Protein AF-A0A1W9T6X9-F1 (afdb_monomer_lite)

pLDDT: mean 70.33, std 16.16, range [33.5, 94.5]

Secondary structure (DSSP, 8-state):
----------GGG-SSHHHHHHHHHHHHHHHHTS-------TT--S---EE--EEEEEE-TTT--EEEEEE-EEPPTTSTTTT-EE-SEE-

Structure (mmCIF, N/CA/C/O backbone):
data_AF-A0A1W9T6X9-F1
#
_entry.id   AF-A0A1W9T6X9-F1
#
loop_
_atom_site.group_PDB
_atom_site.id
_atom_site.type_symbol
_atom_site.label_atom_id
_atom_site.label_alt_id
_atom_site.label_comp_id
_atom_site.label_asym_id
_atom_site.label_entity_id
_atom_site.label_seq_id
_atom_site.pdbx_PDB_ins_code
_atom_site.Cartn_x
_atom_site.Cartn_y
_atom_site.Cartn_z
_atom_site.occupancy
_atom_site.B_iso_or_equiv
_atom_site.auth_seq_id
_atom_site.auth_comp_id
_atom_site.auth_asym_id
_atom_site.auth_atom_id
_atom_site.pdbx_PDB_model_num
ATOM 1 N N . MET A 1 1 ? 15.937 -10.910 8.598 1.00 33.50 1 MET A N 1
ATOM 2 C CA . MET A 1 1 ? 14.657 -10.436 8.031 1.00 33.50 1 MET A CA 1
ATOM 3 C C . MET A 1 1 ? 13.777 -10.020 9.194 1.00 33.50 1 MET A C 1
ATOM 5 O O . MET A 1 1 ? 13.331 -10.886 9.933 1.00 33.50 1 MET A O 1
ATOM 9 N N . ASN A 1 2 ? 13.620 -8.717 9.428 1.00 34.41 2 ASN A N 1
ATOM 10 C CA . ASN A 1 2 ? 12.747 -8.225 10.492 1.00 34.41 2 ASN A CA 1
ATOM 11 C C . ASN A 1 2 ? 11.311 -8.267 9.974 1.00 34.41 2 ASN A C 1
ATOM 13 O O . ASN A 1 2 ? 10.902 -7.409 9.196 1.00 34.41 2 ASN A O 1
ATOM 17 N N . THR A 1 3 ? 10.563 -9.293 10.363 1.00 34.75 3 THR A N 1
ATOM 18 C CA . THR A 1 3 ? 9.129 -9.357 10.096 1.00 34.75 3 THR A CA 1
ATOM 19 C C . THR A 1 3 ? 8.456 -8.272 10.925 1.00 34.75 3 THR A C 1
ATOM 21 O O . THR A 1 3 ? 8.448 -8.342 12.155 1.00 34.75 3 THR A O 1
ATOM 24 N N . ILE A 1 4 ? 7.890 -7.256 10.271 1.00 43.31 4 ILE A N 1
ATOM 25 C CA . ILE A 1 4 ? 6.951 -6.354 10.937 1.00 43.31 4 ILE A CA 1
ATOM 26 C C . ILE A 1 4 ? 5.690 -7.184 11.174 1.00 43.31 4 ILE A C 1
ATOM 28 O O . ILE A 1 4 ? 4.838 -7.306 10.298 1.00 43.31 4 ILE A O 1
ATOM 32 N N . SER A 1 5 ? 5.607 -7.819 12.344 1.00 40.47 5 SER A N 1
ATOM 33 C CA . SER A 1 5 ? 4.368 -8.436 12.801 1.00 40.47 5 SER A CA 1
ATOM 34 C C . SER A 1 5 ? 3.389 -7.310 13.106 1.00 40.47 5 SER A C 1
ATOM 36 O O . SER A 1 5 ? 3.385 -6.722 14.192 1.00 40.47 5 SER A O 1
ATOM 38 N N . LEU A 1 6 ? 2.581 -6.965 12.107 1.00 47.16 6 LEU A N 1
ATOM 39 C CA . LEU A 1 6 ? 1.301 -6.337 12.359 1.00 47.16 6 LEU A CA 1
ATOM 40 C C . LEU A 1 6 ? 0.460 -7.441 12.996 1.00 47.16 6 LEU A C 1
ATOM 42 O O . LEU A 1 6 ? -0.147 -8.247 12.296 1.00 47.16 6 LEU A O 1
ATOM 46 N N . ASN A 1 7 ? 0.488 -7.535 14.331 1.00 45.59 7 ASN A N 1
ATOM 47 C CA . ASN A 1 7 ? -0.526 -8.305 15.046 1.00 45.59 7 ASN A CA 1
ATOM 48 C C . ASN A 1 7 ? -1.889 -7.957 14.427 1.00 45.59 7 ASN A C 1
ATOM 50 O O . ASN A 1 7 ? -2.092 -6.785 14.090 1.00 45.59 7 ASN A O 1
ATOM 54 N N . PRO A 1 8 ? -2.828 -8.909 14.307 1.00 48.50 8 PRO A N 1
ATOM 55 C CA . PRO A 1 8 ? -4.202 -8.625 13.909 1.00 48.50 8 PRO A CA 1
ATOM 56 C C . PRO A 1 8 ? -4.917 -7.857 15.040 1.00 48.50 8 PRO A C 1
ATOM 58 O O . PRO A 1 8 ? -5.902 -8.304 15.613 1.00 48.50 8 PRO A O 1
ATOM 61 N N . MET A 1 9 ? -4.378 -6.701 15.429 1.00 50.1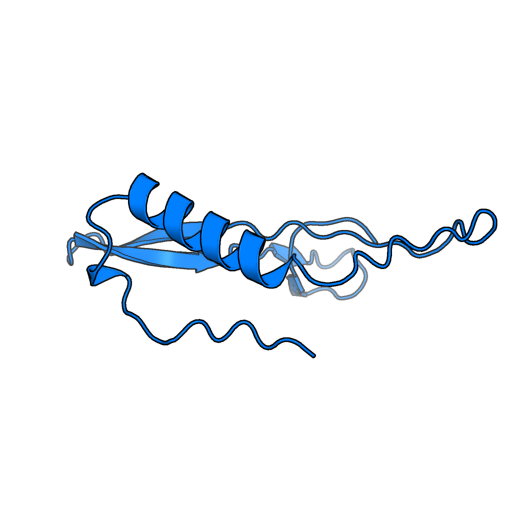6 9 MET A N 1
ATOM 62 C CA . MET A 1 9 ? -5.032 -5.711 16.262 1.00 50.16 9 MET A CA 1
ATOM 63 C C . MET A 1 9 ? -5.946 -4.934 15.332 1.00 50.16 9 MET A C 1
ATOM 65 O O . MET A 1 9 ? -5.539 -4.017 14.623 1.00 50.16 9 MET A O 1
ATOM 69 N N . THR A 1 10 ? -7.192 -5.388 15.315 1.00 49.31 10 THR A N 1
ATOM 70 C CA . THR A 1 10 ? -8.352 -4.715 14.739 1.00 49.31 10 THR A CA 1
ATOM 71 C C . THR A 1 10 ? -8.273 -3.202 14.938 1.00 49.31 10 THR A C 1
ATOM 73 O O . THR A 1 10 ? -8.109 -2.739 16.070 1.00 49.31 10 THR A O 1
ATOM 76 N N . LEU A 1 11 ? -8.463 -2.434 13.862 1.00 49.47 11 LEU A N 1
ATOM 77 C CA . LEU A 1 11 ? -8.426 -0.968 13.877 1.00 49.47 11 LEU A CA 1
ATOM 78 C C . LEU A 1 11 ? -9.430 -0.304 14.832 1.00 49.47 11 LEU A C 1
ATOM 80 O O . LEU A 1 11 ? -9.297 0.877 15.129 1.00 49.47 11 LEU A O 1
ATOM 84 N N . ASN A 1 12 ? -10.375 -1.079 15.371 1.00 50.31 12 ASN A N 1
ATOM 85 C CA . ASN A 1 12 ? -11.325 -0.690 16.416 1.00 50.31 12 ASN A CA 1
ATOM 86 C C . ASN A 1 12 ? -10.668 -0.133 17.702 1.00 50.31 12 ASN A C 1
ATOM 88 O O . ASN A 1 12 ? -11.381 0.298 18.601 1.00 50.31 12 ASN A O 1
ATOM 92 N N . GLN A 1 13 ? -9.335 -0.166 17.830 1.00 59.31 13 GLN A N 1
ATOM 93 C CA . GLN A 1 13 ? -8.594 0.431 18.950 1.00 59.31 13 GLN A CA 1
ATOM 94 C C . GLN A 1 13 ? -8.211 1.904 18.739 1.00 59.31 13 GLN A C 1
ATOM 96 O O . GLN A 1 13 ? -7.790 2.558 19.694 1.00 59.31 13 GLN A O 1
ATOM 101 N N . PHE A 1 14 ? -8.323 2.439 17.521 1.00 63.69 14 PHE A N 1
ATOM 102 C CA . PHE A 1 14 ? -7.962 3.828 17.244 1.00 63.69 14 PHE A CA 1
ATOM 103 C C . PHE A 1 14 ? -9.219 4.689 17.175 1.00 63.69 14 PHE A C 1
ATOM 105 O O . PHE A 1 14 ? -10.090 4.468 16.341 1.00 63.69 14 PHE A O 1
ATOM 112 N N . ALA A 1 15 ? -9.299 5.678 18.066 1.00 63.31 15 ALA A N 1
ATOM 113 C CA . ALA A 1 15 ? -10.440 6.584 18.162 1.00 63.31 15 ALA A CA 1
ATOM 114 C C . ALA A 1 15 ? -10.603 7.488 16.925 1.00 63.31 15 ALA A C 1
ATOM 116 O O . ALA A 1 15 ? -11.702 7.956 16.647 1.00 63.31 15 ALA A O 1
ATOM 117 N N . ASP A 1 16 ? -9.511 7.747 16.198 1.00 70.50 16 ASP A N 1
ATOM 118 C CA . ASP A 1 16 ? -9.467 8.672 15.070 1.00 70.50 16 ASP A CA 1
ATOM 119 C C . ASP A 1 16 ? -8.294 8.374 14.109 1.00 70.50 16 ASP A C 1
ATOM 121 O O . ASP A 1 16 ? -7.322 7.687 14.453 1.00 70.50 16 ASP A O 1
ATOM 125 N N . THR A 1 17 ? -8.365 8.945 12.902 1.00 72.88 17 THR A N 1
ATOM 126 C CA . THR A 1 17 ? -7.362 8.802 11.832 1.00 72.88 17 THR A CA 1
ATOM 127 C C . THR A 1 17 ? -5.954 9.240 12.251 1.00 72.88 17 THR A C 1
ATOM 129 O O . THR A 1 17 ? -4.970 8.615 11.856 1.00 72.88 17 THR A O 1
ATOM 132 N N . SER A 1 18 ? -5.818 10.280 13.074 1.00 78.19 18 SER A N 1
ATOM 133 C CA . SER A 1 18 ? -4.513 10.795 13.516 1.00 78.19 18 SER A CA 1
ATOM 134 C C . SER A 1 18 ? -3.844 9.832 14.495 1.00 78.19 18 SER A C 1
ATOM 136 O O . SER A 1 18 ? -2.638 9.581 14.407 1.00 78.19 18 SER A O 1
ATOM 138 N N . SER A 1 19 ? -4.625 9.242 15.404 1.00 77.25 19 SER A N 1
ATOM 139 C CA . SER A 1 19 ? -4.155 8.192 16.314 1.00 77.25 19 SER A CA 1
ATOM 140 C C . SER A 1 19 ? -3.661 6.955 15.556 1.00 77.25 19 SER A C 1
ATOM 142 O O . SER A 1 19 ? -2.612 6.406 15.907 1.00 77.25 19 SER A O 1
ATOM 144 N N . PHE A 1 20 ? -4.347 6.577 14.475 1.00 75.56 20 PHE A N 1
ATOM 145 C CA . PHE A 1 20 ? -3.904 5.520 13.566 1.00 75.56 20 PHE A CA 1
ATOM 146 C C . PHE A 1 20 ? -2.587 5.873 12.845 1.00 75.56 20 PHE A C 1
ATOM 148 O O . PHE A 1 20 ? -1.617 5.113 12.939 1.00 75.56 20 PHE A O 1
ATOM 155 N N . ILE A 1 21 ? -2.501 7.046 12.201 1.00 77.69 21 ILE A N 1
ATOM 156 C CA . ILE A 1 21 ? -1.288 7.508 11.493 1.00 77.69 21 ILE A CA 1
ATOM 157 C C . ILE A 1 21 ? -0.076 7.512 12.429 1.00 77.69 21 ILE A C 1
ATOM 159 O O . ILE A 1 21 ? 1.002 7.027 12.069 1.00 77.69 21 ILE A O 1
ATOM 163 N N . ARG A 1 22 ? -0.253 8.026 13.651 1.00 82.50 22 ARG A N 1
ATOM 164 C CA . ARG A 1 22 ? 0.803 8.088 14.667 1.00 82.50 22 ARG A CA 1
ATOM 165 C C . ARG A 1 22 ? 1.287 6.697 15.064 1.00 82.50 22 ARG A C 1
ATOM 167 O O . ARG A 1 22 ? 2.495 6.485 15.160 1.00 82.50 22 ARG A O 1
ATOM 174 N N . HIS A 1 23 ? 0.371 5.749 15.269 1.00 81.25 23 HIS A N 1
ATOM 175 C CA . HIS A 1 23 ? 0.734 4.377 15.614 1.00 81.25 23 HIS A CA 1
ATOM 176 C C . HIS A 1 23 ? 1.538 3.702 14.501 1.00 81.25 23 HIS A C 1
ATOM 178 O O . HIS A 1 23 ? 2.606 3.144 14.768 1.00 81.25 23 HIS A O 1
ATOM 184 N N . VAL A 1 24 ? 1.059 3.779 13.256 1.00 79.62 24 VAL A N 1
ATOM 185 C CA . VAL A 1 24 ? 1.751 3.160 12.119 1.00 79.62 24 VAL A CA 1
ATOM 186 C C . VAL A 1 24 ? 3.123 3.792 11.906 1.00 79.62 24 VAL A C 1
ATOM 188 O O . VAL A 1 24 ? 4.112 3.069 11.808 1.00 79.62 24 VAL A O 1
ATOM 191 N N . SER A 1 25 ? 3.212 5.124 11.934 1.00 81.38 25 SER A N 1
ATOM 192 C CA . SER A 1 25 ? 4.487 5.846 11.832 1.00 81.38 25 SER A CA 1
ATOM 193 C C . SER A 1 25 ? 5.484 5.394 12.900 1.00 81.38 25 SER A C 1
ATOM 195 O O . SER A 1 25 ? 6.645 5.129 12.595 1.00 81.38 25 SER A O 1
ATOM 197 N N . TRP A 1 26 ? 5.032 5.234 14.147 1.00 83.06 26 TRP A N 1
ATOM 198 C CA . TRP A 1 26 ? 5.882 4.771 15.245 1.00 83.06 26 TRP A CA 1
ATOM 199 C C . TRP A 1 26 ? 6.349 3.319 15.072 1.00 83.06 26 TRP A C 1
ATOM 201 O O . TRP A 1 26 ? 7.505 2.996 15.363 1.00 83.06 26 TRP A O 1
ATOM 211 N N . LYS A 1 27 ? 5.480 2.430 14.578 1.00 82.94 27 LYS A N 1
ATOM 212 C CA . LYS A 1 27 ? 5.853 1.040 14.269 1.00 82.94 27 LYS A CA 1
ATOM 213 C C . LYS A 1 27 ? 6.858 0.960 13.124 1.00 82.94 27 LYS A C 1
ATOM 215 O O . LYS A 1 27 ? 7.846 0.237 13.249 1.00 82.94 27 LYS A O 1
ATOM 220 N N . LEU A 1 28 ? 6.645 1.729 12.057 1.00 81.50 28 LEU A N 1
ATOM 221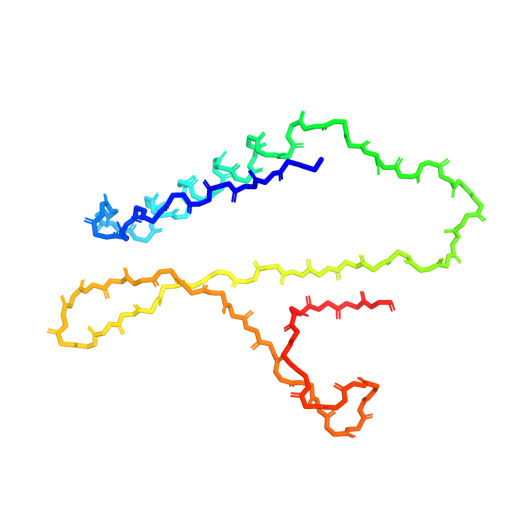 C CA . LEU A 1 28 ? 7.577 1.821 10.933 1.00 81.50 28 LEU A CA 1
ATOM 222 C C . LEU A 1 28 ? 8.930 2.380 11.379 1.00 81.50 28 LEU A C 1
ATOM 224 O O . LEU A 1 28 ? 9.960 1.805 11.042 1.00 81.50 28 LEU A O 1
ATOM 228 N N . TYR A 1 29 ? 8.935 3.436 12.196 1.00 81.94 29 TYR A N 1
ATOM 229 C CA . TYR A 1 29 ? 10.162 4.017 12.742 1.00 81.94 29 TYR A CA 1
ATOM 230 C C . TYR A 1 29 ? 10.963 3.002 13.567 1.00 81.94 29 TYR A C 1
ATOM 232 O O . TYR A 1 29 ? 12.160 2.840 13.351 1.00 81.94 29 TYR A O 1
ATOM 240 N N . GLN A 1 30 ? 10.307 2.258 14.462 1.00 81.44 30 GLN A N 1
ATOM 241 C CA . GLN A 1 30 ? 10.984 1.211 15.232 1.00 81.44 30 GLN A CA 1
ATOM 242 C C . GLN A 1 30 ? 11.540 0.087 14.359 1.00 81.44 30 GLN A C 1
ATOM 244 O O . GLN A 1 30 ? 12.649 -0.378 14.610 1.00 81.44 30 GLN A O 1
ATOM 249 N N . GLY A 1 31 ? 10.796 -0.339 13.335 1.00 75.00 31 GLY A N 1
ATOM 250 C CA . GLY A 1 31 ? 11.270 -1.347 12.384 1.00 75.00 31 GLY A CA 1
ATOM 251 C C . GLY A 1 31 ? 12.441 -0.858 11.526 1.00 75.00 31 GLY A C 1
ATOM 252 O O . GLY A 1 31 ? 13.303 -1.654 11.153 1.00 75.00 31 GLY A O 1
ATOM 253 N N . ALA A 1 32 ? 12.499 0.448 11.255 1.00 72.88 32 ALA A N 1
ATOM 254 C CA . ALA A 1 32 ? 13.534 1.094 10.452 1.00 72.88 32 ALA A CA 1
ATOM 255 C C . ALA A 1 32 ? 14.838 1.392 11.216 1.00 72.88 32 ALA A C 1
ATOM 257 O O . ALA A 1 32 ? 15.819 1.778 10.585 1.00 72.88 32 ALA A O 1
ATOM 258 N N . ASN A 1 33 ? 14.888 1.183 12.539 1.00 63.69 33 ASN A N 1
ATOM 259 C CA . ASN A 1 33 ? 16.089 1.385 13.368 1.00 63.69 33 ASN A CA 1
ATOM 260 C C . ASN A 1 33 ? 17.167 0.289 13.202 1.00 63.69 33 ASN A C 1
ATOM 262 O O . ASN A 1 33 ? 18.108 0.216 13.992 1.00 63.69 33 ASN A O 1
ATOM 266 N N . GLY A 1 34 ? 17.054 -0.572 12.187 1.00 63.44 34 GLY A N 1
ATOM 267 C CA . GLY A 1 34 ? 18.164 -1.421 11.752 1.00 63.44 34 GLY A CA 1
ATOM 268 C C . GLY A 1 34 ? 19.270 -0.599 11.073 1.00 63.44 34 GLY A C 1
ATOM 269 O O . GLY A 1 34 ? 19.040 0.558 10.714 1.00 63.44 34 GLY A O 1
ATOM 270 N N . PRO A 1 35 ? 20.475 -1.166 10.869 1.00 56.75 35 PRO A N 1
ATOM 271 C CA . PRO A 1 35 ? 21.516 -0.493 10.104 1.00 56.75 35 PRO A CA 1
ATOM 272 C C . PRO A 1 35 ? 20.949 -0.093 8.740 1.00 56.75 35 PRO A C 1
ATOM 274 O O . PRO A 1 35 ? 20.546 -0.944 7.946 1.00 56.75 35 PRO A O 1
ATOM 277 N N . ARG A 1 36 ? 20.888 1.218 8.485 1.00 60.38 36 ARG A N 1
ATOM 278 C CA . ARG A 1 36 ? 20.584 1.750 7.161 1.00 60.38 36 ARG A CA 1
ATOM 279 C C . ARG A 1 36 ? 21.742 1.349 6.263 1.00 60.38 36 ARG A C 1
ATOM 281 O O . ARG A 1 36 ? 22.768 2.023 6.251 1.00 60.38 36 ARG A O 1
ATOM 288 N N . ILE A 1 37 ? 21.590 0.247 5.535 1.00 56.69 37 ILE A N 1
ATOM 289 C CA . ILE A 1 37 ? 22.470 -0.070 4.413 1.00 56.69 37 ILE A CA 1
ATOM 290 C C . ILE A 1 37 ? 22.093 0.906 3.297 1.00 56.69 37 ILE A C 1
ATOM 292 O O . ILE A 1 37 ? 21.392 0.569 2.351 1.00 56.69 37 ILE A O 1
ATOM 296 N N . LEU A 1 38 ? 22.480 2.170 3.468 1.00 57.41 38 LEU A N 1
ATOM 297 C CA . LEU A 1 38 ? 22.646 3.066 2.340 1.00 57.41 38 LEU A CA 1
ATOM 298 C C . LEU A 1 38 ? 23.848 2.494 1.599 1.00 57.41 38 LEU A C 1
ATOM 300 O O . LEU A 1 38 ? 24.951 2.468 2.144 1.00 57.41 38 LEU A O 1
ATOM 304 N N . HIS A 1 39 ? 23.613 1.932 0.418 1.00 57.22 39 HIS A N 1
ATOM 305 C CA . HIS A 1 39 ? 24.690 1.487 -0.449 1.00 57.22 39 HIS A CA 1
ATOM 306 C C . HIS A 1 39 ? 25.558 2.714 -0.784 1.00 57.22 39 HIS A C 1
ATOM 308 O O . HIS A 1 39 ? 25.222 3.489 -1.671 1.00 57.22 39 HIS A O 1
ATOM 314 N N . ASP A 1 40 ? 26.681 2.909 -0.084 1.00 56.34 40 ASP A N 1
ATOM 315 C CA . ASP A 1 40 ? 27.707 3.905 -0.441 1.00 56.34 40 ASP A CA 1
ATOM 316 C C . ASP A 1 40 ? 28.566 3.374 -1.601 1.00 56.34 40 ASP A C 1
ATOM 318 O O . ASP A 1 40 ? 29.795 3.335 -1.562 1.00 56.34 40 ASP A O 1
ATOM 322 N N . ASN A 1 41 ? 27.902 2.890 -2.652 1.00 54.22 41 ASN A N 1
ATOM 323 C CA . ASN A 1 41 ? 28.561 2.475 -3.877 1.00 54.22 41 ASN A CA 1
ATOM 324 C C . ASN A 1 41 ? 28.565 3.665 -4.828 1.00 54.22 41 ASN A C 1
ATOM 326 O O . ASN A 1 41 ? 27.745 3.748 -5.740 1.00 54.22 41 ASN A O 1
ATOM 330 N N . LYS A 1 42 ? 29.563 4.542 -4.676 1.00 54.75 42 LYS A N 1
ATOM 331 C CA . LYS A 1 42 ? 29.882 5.647 -5.605 1.00 54.75 42 LYS A CA 1
ATOM 332 C C . LYS A 1 42 ? 30.073 5.230 -7.084 1.00 54.75 42 LYS A C 1
ATOM 334 O O . LYS A 1 42 ? 30.384 6.083 -7.900 1.00 54.75 42 LYS A O 1
ATOM 339 N N . ASN A 1 43 ? 29.873 3.954 -7.437 1.00 54.41 43 ASN A N 1
ATOM 340 C CA . ASN A 1 43 ? 30.021 3.383 -8.777 1.00 54.41 43 ASN A CA 1
ATOM 341 C C . ASN A 1 43 ? 28.884 2.420 -9.208 1.00 54.41 43 ASN A C 1
ATOM 343 O O . ASN A 1 43 ? 29.058 1.702 -10.190 1.00 54.41 43 ASN A O 1
ATOM 347 N N . GLN A 1 44 ? 27.725 2.375 -8.534 1.00 55.34 44 GLN A N 1
ATOM 348 C CA . GLN A 1 44 ? 26.554 1.602 -9.004 1.00 55.34 44 GLN A CA 1
ATOM 349 C C . GLN A 1 44 ? 25.343 2.507 -9.239 1.00 55.34 44 GLN A C 1
ATOM 351 O O . GLN A 1 44 ? 24.318 2.408 -8.580 1.00 55.34 44 GLN A O 1
ATOM 356 N N . ALA A 1 45 ? 25.452 3.391 -10.227 1.00 56.81 45 ALA A N 1
ATOM 357 C CA . ALA A 1 45 ? 24.289 4.059 -10.799 1.00 56.81 45 ALA A CA 1
ATOM 358 C C . ALA A 1 45 ? 23.616 3.129 -11.825 1.00 56.81 45 ALA A C 1
ATOM 360 O O . ALA A 1 45 ? 23.787 3.313 -13.026 1.00 56.81 45 ALA A O 1
ATOM 361 N N . ALA A 1 46 ? 22.917 2.092 -11.358 1.00 57.00 46 ALA A N 1
ATOM 362 C CA . ALA A 1 46 ? 21.904 1.370 -12.133 1.00 57.00 46 ALA A CA 1
ATOM 363 C C . ALA A 1 46 ? 21.148 0.404 -11.206 1.00 57.00 46 ALA A C 1
ATOM 365 O O . ALA A 1 46 ? 21.755 -0.544 -10.712 1.00 57.00 46 ALA A O 1
ATOM 366 N N . ASN A 1 47 ? 19.833 0.603 -11.054 1.00 64.69 47 ASN A N 1
ATOM 367 C CA . ASN A 1 47 ? 18.840 -0.294 -10.424 1.00 64.69 47 ASN A CA 1
ATOM 368 C C . ASN A 1 47 ? 18.416 -0.010 -8.969 1.00 64.69 47 ASN A C 1
ATOM 370 O O . ASN A 1 47 ? 17.832 -0.890 -8.336 1.00 64.69 47 ASN A O 1
ATOM 374 N N . ASP A 1 48 ? 18.636 1.193 -8.439 1.00 70.50 48 ASP A N 1
ATOM 375 C CA . ASP A 1 48 ? 17.985 1.588 -7.186 1.00 70.50 48 ASP A CA 1
ATOM 376 C C . ASP A 1 48 ? 16.524 1.974 -7.460 1.00 70.50 48 ASP A C 1
ATOM 378 O O . ASP A 1 48 ? 16.233 3.064 -7.949 1.00 70.50 48 ASP A O 1
ATOM 382 N N . SER A 1 49 ? 15.599 1.070 -7.130 1.00 73.62 49 SER A N 1
ATOM 383 C CA . SER A 1 49 ? 14.156 1.317 -7.207 1.00 73.62 49 SER A CA 1
ATOM 384 C C . SER A 1 49 ? 13.600 1.741 -5.853 1.00 73.62 49 SER A C 1
ATOM 386 O O . SER A 1 49 ? 13.908 1.119 -4.830 1.00 73.62 49 SER A O 1
ATOM 388 N N . ALA A 1 50 ? 12.702 2.722 -5.845 1.00 81.81 50 ALA A N 1
ATOM 389 C CA . ALA A 1 50 ? 11.966 3.115 -4.650 1.00 81.81 50 ALA A CA 1
ATOM 390 C C . ALA A 1 50 ? 10.461 3.072 -4.916 1.00 81.81 50 ALA A C 1
ATOM 392 O O . ALA A 1 50 ? 9.975 3.519 -5.954 1.00 81.81 50 ALA A O 1
ATOM 393 N N . VAL A 1 51 ? 9.714 2.559 -3.939 1.00 85.06 51 VAL A N 1
ATOM 394 C CA . VAL A 1 51 ? 8.251 2.530 -3.972 1.00 85.06 51 VAL A CA 1
ATOM 395 C C . VAL A 1 51 ? 7.671 3.236 -2.755 1.00 85.06 51 VAL A C 1
ATOM 397 O O . VAL A 1 51 ? 8.244 3.223 -1.665 1.00 85.06 51 VAL A O 1
ATOM 400 N N . MET A 1 52 ? 6.508 3.843 -2.943 1.00 86.88 52 MET A N 1
ATOM 401 C CA . MET A 1 52 ? 5.742 4.529 -1.917 1.00 86.88 52 MET A CA 1
ATOM 402 C C . MET A 1 52 ? 4.620 3.617 -1.415 1.00 86.88 52 MET A C 1
ATOM 404 O O . MET A 1 52 ? 3.758 3.191 -2.181 1.00 86.88 52 MET A O 1
ATOM 408 N N . LEU A 1 53 ? 4.608 3.340 -0.111 1.00 85.81 53 LEU A N 1
ATOM 409 C CA . LEU A 1 53 ? 3.510 2.631 0.548 1.00 85.81 53 LEU A CA 1
ATOM 410 C C . LEU A 1 53 ? 2.425 3.635 0.949 1.00 85.81 53 LEU A C 1
ATOM 412 O O . LEU A 1 53 ? 2.568 4.350 1.941 1.00 85.81 53 LEU A O 1
ATOM 416 N N . LEU A 1 54 ? 1.345 3.697 0.172 1.00 83.88 54 LEU A N 1
ATOM 417 C CA . LEU A 1 54 ? 0.211 4.579 0.443 1.00 83.88 54 LEU A CA 1
ATOM 418 C C . LEU A 1 54 ? -0.788 3.908 1.388 1.00 83.88 54 LEU A C 1
ATOM 420 O O . LEU A 1 54 ? -1.406 2.906 1.034 1.00 83.88 54 LEU A O 1
ATOM 424 N N . LEU A 1 55 ? -0.968 4.481 2.576 1.00 80.94 55 LEU A N 1
ATOM 425 C CA . LEU A 1 55 ? -1.908 3.992 3.583 1.00 80.94 55 LEU A CA 1
ATOM 426 C C . LEU A 1 55 ? -3.141 4.893 3.651 1.00 80.94 55 LEU A C 1
ATOM 428 O O . LEU A 1 55 ? -3.015 6.115 3.710 1.00 80.94 55 LEU A O 1
ATOM 432 N N . GLY A 1 56 ? -4.324 4.287 3.678 1.00 74.75 56 GLY A N 1
ATOM 433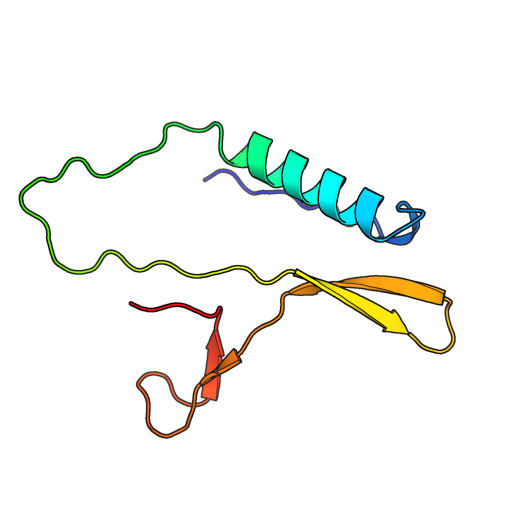 C CA . GLY A 1 56 ? -5.604 4.976 3.818 1.00 74.75 56 GLY A CA 1
ATOM 434 C C . GLY A 1 56 ? -6.482 4.353 4.901 1.00 74.75 56 GLY A C 1
ATOM 435 O O . GLY A 1 56 ? -6.168 3.296 5.449 1.00 74.75 56 GLY A O 1
ATOM 436 N N . GLY A 1 57 ? -7.592 5.025 5.204 1.00 72.31 57 GLY A N 1
ATOM 437 C CA . GLY A 1 57 ? -8.685 4.474 5.999 1.00 72.31 57 GLY A CA 1
ATOM 438 C C . GLY A 1 57 ? -9.865 4.145 5.091 1.00 72.31 57 GLY A C 1
ATOM 439 O O . GLY A 1 57 ? -10.355 5.022 4.382 1.00 72.31 57 GLY A O 1
ATOM 440 N N . LYS A 1 58 ? -10.328 2.898 5.102 1.00 67.62 58 LYS A N 1
ATOM 441 C CA . LYS A 1 58 ? -11.564 2.478 4.444 1.00 67.62 58 LYS A CA 1
ATOM 442 C C . LYS A 1 58 ? -12.674 2.436 5.489 1.00 67.62 58 LYS A C 1
ATOM 444 O O . LYS A 1 58 ? -12.637 1.594 6.377 1.00 67.62 58 LYS A O 1
ATOM 449 N N . GLY A 1 59 ? -13.636 3.347 5.396 1.00 60.53 59 GLY A N 1
ATOM 450 C CA . GLY A 1 59 ? -14.869 3.263 6.175 1.00 60.53 59 GLY A CA 1
ATOM 451 C C 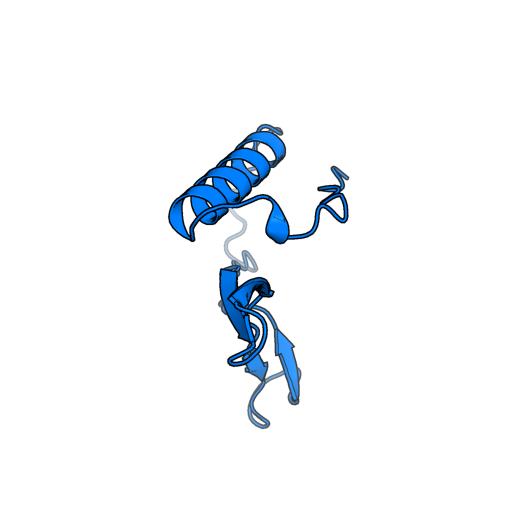. GLY A 1 59 ? -15.875 2.341 5.490 1.00 60.53 59 GLY A C 1
ATOM 452 O O . GLY A 1 59 ? -16.053 2.423 4.276 1.00 60.53 59 GLY A O 1
ATOM 453 N N . GLU A 1 60 ? -16.551 1.483 6.246 1.00 58.84 60 GLU A N 1
ATOM 454 C CA . GLU A 1 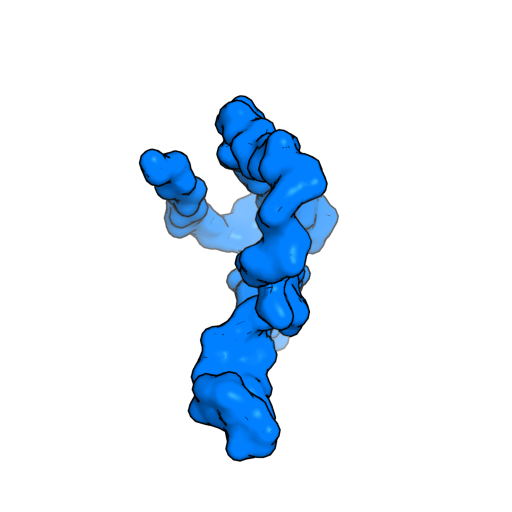60 ? -17.850 0.958 5.817 1.00 58.84 60 GLU A CA 1
ATOM 455 C C . GLU A 1 60 ? -18.934 1.973 6.196 1.00 58.84 60 GLU A C 1
ATOM 457 O O . GLU A 1 60 ? -19.087 2.301 7.376 1.00 58.84 60 GLU A O 1
ATOM 462 N N . GLU A 1 61 ? -19.711 2.445 5.213 1.00 53.84 61 GLU A N 1
ATOM 463 C CA . GLU A 1 61 ? -20.779 3.445 5.409 1.00 53.84 61 GLU A CA 1
ATOM 464 C C . GLU A 1 61 ? -21.814 3.046 6.479 1.00 53.84 61 GLU A C 1
ATOM 466 O O . GLU A 1 61 ? -22.479 3.913 7.038 1.00 53.84 61 GLU A O 1
ATOM 471 N N . CYS A 1 62 ? -21.931 1.756 6.816 1.00 47.66 62 CYS A N 1
ATOM 472 C CA . CYS A 1 62 ? -22.914 1.259 7.780 1.00 47.66 62 CYS A CA 1
ATOM 473 C C . CYS A 1 62 ? -22.349 0.830 9.144 1.00 47.66 62 CYS A C 1
ATOM 475 O O . CYS A 1 62 ? -23.141 0.648 10.067 1.00 47.66 62 CYS A O 1
ATOM 477 N N . SER A 1 63 ? -21.031 0.651 9.312 1.00 58.78 63 SER A N 1
ATOM 478 C CA . SER A 1 63 ? -20.478 0.090 10.562 1.00 58.78 63 SER A CA 1
ATOM 479 C C . SER A 1 63 ? -19.676 1.081 11.407 1.00 58.78 63 SER A C 1
ATOM 481 O O . SER A 1 63 ? -19.325 0.756 12.542 1.00 58.78 63 SER A O 1
ATOM 483 N N . GLY A 1 64 ? -19.394 2.287 10.893 1.00 58.22 64 GLY A N 1
ATOM 484 C CA . GLY A 1 64 ? -18.599 3.303 11.600 1.00 58.22 64 GLY A CA 1
ATOM 485 C C . GLY A 1 64 ? -17.149 2.877 11.862 1.00 58.22 64 GLY A C 1
ATOM 486 O O . GLY A 1 64 ? -16.412 3.575 12.556 1.00 58.22 64 GLY A O 1
ATOM 487 N N . LYS A 1 65 ? -16.732 1.730 11.316 1.00 61.03 65 LYS A N 1
ATOM 488 C CA . LYS A 1 65 ? -15.385 1.188 11.452 1.00 61.03 65 LYS A CA 1
ATOM 489 C C . LYS A 1 65 ? -14.552 1.662 10.275 1.00 61.03 65 LYS A C 1
ATOM 491 O O . LYS A 1 65 ? -14.885 1.407 9.120 1.00 61.03 65 LYS A O 1
ATOM 496 N N . ILE A 1 66 ? -13.473 2.366 10.591 1.00 67.62 66 ILE A N 1
ATOM 497 C CA . ILE A 1 66 ? -12.403 2.665 9.645 1.00 67.62 66 ILE A CA 1
ATOM 498 C C . ILE A 1 66 ? -11.424 1.499 9.737 1.00 67.62 66 ILE A C 1
ATOM 500 O O . ILE A 1 66 ? -10.976 1.179 10.831 1.00 67.62 66 ILE A O 1
ATOM 504 N N . GLU A 1 67 ? -11.098 0.863 8.618 1.00 69.31 67 GLU A N 1
ATOM 505 C CA . GLU A 1 67 ? -10.063 -0.167 8.514 1.00 69.31 67 GLU A CA 1
ATOM 506 C C . GLU A 1 67 ? -8.849 0.366 7.743 1.00 69.31 67 GLU A C 1
ATOM 508 O O . GLU A 1 67 ? -9.010 1.184 6.834 1.00 69.31 67 GLU A O 1
ATOM 513 N N . PRO A 1 68 ? -7.618 -0.053 8.078 1.00 72.88 68 PRO A N 1
ATOM 514 C CA . PRO A 1 68 ? -6.445 0.411 7.373 1.00 72.88 68 PRO A CA 1
ATOM 515 C C . PRO A 1 68 ? -6.402 -0.284 6.023 1.00 72.88 68 PRO A C 1
ATOM 517 O O . PRO A 1 68 ? -6.564 -1.502 5.933 1.00 72.88 68 PRO A O 1
ATOM 520 N N . CYS A 1 69 ? -6.131 0.466 4.968 1.00 76.12 69 CYS A N 1
ATOM 521 C CA . CYS A 1 69 ? -5.924 -0.107 3.652 1.00 76.12 69 CYS A CA 1
ATOM 522 C C . CYS A 1 69 ? -4.570 0.312 3.084 1.00 76.12 69 CYS A C 1
ATOM 524 O O . CYS A 1 69 ? -4.096 1.427 3.304 1.00 76.12 69 CYS A O 1
ATOM 526 N N . LEU A 1 70 ? -3.952 -0.610 2.347 1.00 83.19 70 LEU A N 1
ATOM 527 C CA . LEU A 1 70 ? -2.828 -0.316 1.471 1.00 83.19 70 LEU A CA 1
ATOM 528 C C . LEU A 1 70 ? -3.389 -0.032 0.078 1.00 83.19 70 LEU A C 1
ATOM 530 O O . LEU A 1 70 ? -4.095 -0.867 -0.492 1.00 83.19 70 LEU A O 1
ATOM 534 N N . ILE A 1 71 ? -3.087 1.145 -0.457 1.00 86.81 71 ILE A N 1
ATOM 535 C CA . ILE A 1 71 ? -3.524 1.555 -1.789 1.00 86.81 71 ILE A CA 1
ATOM 536 C C . ILE A 1 71 ? -2.482 1.074 -2.800 1.00 86.81 71 ILE A C 1
ATOM 538 O O . ILE A 1 71 ? -1.301 1.409 -2.703 1.00 86.81 71 ILE A O 1
ATOM 542 N N . LEU A 1 72 ? -2.937 0.284 -3.770 1.00 91.44 72 LEU A N 1
ATOM 543 C CA . LEU A 1 72 ? -2.120 -0.312 -4.823 1.00 91.44 72 LEU A CA 1
ATOM 544 C C . LEU A 1 72 ? -2.627 0.132 -6.195 1.00 91.44 72 LEU A C 1
ATOM 546 O O . LEU A 1 72 ? -3.824 0.347 -6.386 1.00 91.44 72 LEU A O 1
ATOM 550 N N . ASN A 1 73 ? -1.720 0.203 -7.163 1.00 91.38 73 ASN A N 1
ATOM 551 C CA . ASN A 1 73 ? -2.049 0.445 -8.562 1.00 91.38 73 ASN A CA 1
ATOM 552 C C . ASN A 1 73 ? -2.140 -0.880 -9.314 1.00 91.38 73 ASN A C 1
ATOM 554 O O . ASN A 1 73 ? -1.298 -1.753 -9.124 1.00 91.38 73 ASN A O 1
ATOM 558 N N . LYS A 1 74 ? -3.103 -1.003 -10.232 1.00 94.50 74 LYS A N 1
ATOM 559 C CA . LYS A 1 74 ? -3.057 -2.024 -11.285 1.00 94.50 74 LYS A CA 1
ATOM 560 C C . LYS A 1 74 ? -2.241 -1.486 -12.458 1.00 94.50 74 LYS A C 1
ATOM 562 O O . LYS A 1 74 ? -2.513 -0.386 -12.943 1.00 94.50 74 LYS A O 1
ATOM 567 N N . ARG A 1 75 ? -1.256 -2.246 -12.929 1.00 89.38 75 ARG A N 1
ATOM 568 C CA . ARG A 1 75 ? -0.401 -1.833 -14.048 1.00 89.38 75 ARG A CA 1
ATOM 569 C C . ARG A 1 75 ? -1.183 -1.819 -15.362 1.00 89.38 75 ARG A C 1
ATOM 571 O O . ARG A 1 75 ? -1.959 -2.727 -15.647 1.00 89.38 75 ARG A O 1
ATOM 578 N N . SER A 1 76 ? -0.951 -0.772 -16.152 1.00 93.56 76 SER A N 1
ATOM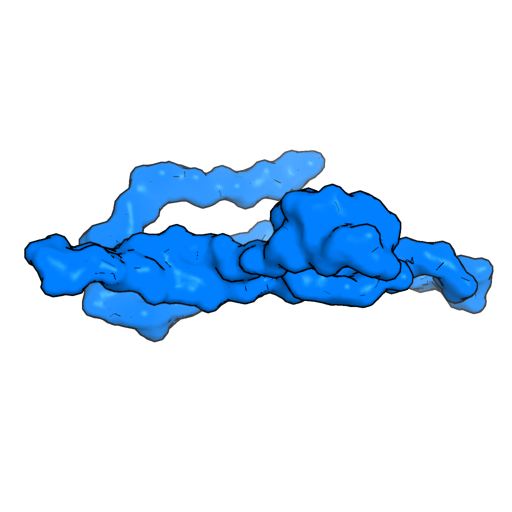 579 C CA . SER A 1 76 ? -1.499 -0.610 -17.503 1.00 93.56 76 SER A CA 1
ATOM 580 C C . SER A 1 76 ? -1.072 -1.755 -18.423 1.00 93.56 76 SER A C 1
ATOM 582 O O . SER A 1 76 ? 0.024 -2.296 -18.286 1.00 93.56 76 SER A O 1
ATOM 584 N N . ASP A 1 77 ? -1.888 -2.053 -19.430 1.00 94.19 77 ASP A N 1
ATOM 585 C CA . ASP A 1 77 ? -1.573 -3.071 -20.437 1.00 94.19 77 ASP A CA 1
ATOM 586 C C . ASP A 1 77 ? -0.352 -2.712 -21.300 1.00 94.19 77 ASP A C 1
ATOM 588 O O . ASP A 1 77 ? 0.219 -3.564 -21.976 1.00 94.19 77 ASP A O 1
ATOM 592 N N . LYS A 1 78 ? 0.072 -1.442 -21.275 1.00 92.56 78 LYS A N 1
ATOM 593 C CA . LYS A 1 78 ? 1.183 -0.918 -22.084 1.00 92.56 78 LYS A CA 1
ATOM 594 C C . LYS A 1 78 ? 2.531 -0.897 -21.357 1.00 92.56 78 LYS A C 1
ATOM 596 O O . LYS A 1 78 ? 3.475 -0.301 -21.870 1.00 92.56 78 LYS A O 1
ATOM 601 N N . VAL A 1 79 ? 2.640 -1.493 -20.169 1.00 90.38 79 VAL A N 1
ATOM 602 C CA . VAL A 1 79 ? 3.904 -1.557 -19.415 1.00 90.38 79 VAL A CA 1
ATOM 603 C C . VAL A 1 79 ? 4.345 -2.997 -19.173 1.00 90.38 79 VAL A C 1
ATOM 605 O O . VAL A 1 79 ? 3.560 -3.938 -19.270 1.00 90.38 79 VAL A O 1
ATOM 608 N N . ARG A 1 80 ? 5.623 -3.178 -18.813 1.00 84.19 80 ARG A N 1
ATOM 609 C CA . ARG A 1 80 ? 6.111 -4.460 -18.278 1.00 84.19 80 ARG A CA 1
ATOM 610 C C . ARG A 1 80 ? 5.238 -4.862 -17.088 1.00 84.19 80 ARG A C 1
ATOM 612 O O . ARG A 1 80 ? 4.924 -3.990 -16.277 1.00 84.19 80 ARG A O 1
ATOM 619 N N . GLN A 1 81 ? 4.898 -6.148 -16.976 1.00 85.50 81 GLN A N 1
ATOM 620 C CA . GLN A 1 81 ? 4.018 -6.683 -15.923 1.00 85.50 81 GLN A CA 1
ATOM 621 C C . GLN A 1 81 ? 2.598 -6.093 -15.958 1.00 85.50 81 GLN A C 1
ATOM 623 O O . GLN A 1 81 ? 2.070 -5.629 -14.952 1.00 85.50 81 GLN A O 1
ATOM 628 N N . ALA A 1 82 ? 1.998 -6.046 -17.147 1.00 92.88 82 ALA A N 1
ATOM 629 C CA . ALA A 1 82 ? 0.619 -5.613 -17.338 1.00 92.88 82 ALA A CA 1
ATOM 630 C C . ALA A 1 82 ? -0.353 -6.355 -16.407 1.00 92.88 82 ALA A C 1
ATOM 632 O O . ALA A 1 82 ? -0.288 -7.574 -16.271 1.00 92.88 82 ALA A O 1
ATOM 633 N N . GLY A 1 83 ? -1.273 -5.616 -15.788 1.00 92.25 83 GLY A N 1
ATOM 634 C CA . GLY A 1 83 ? -2.319 -6.179 -14.940 1.00 92.25 83 GLY A CA 1
ATOM 635 C C . GLY A 1 83 ? -1.930 -6.493 -13.492 1.00 92.25 83 GLY A C 1
ATOM 636 O O . GLY A 1 83 ? -2.842 -6.667 -12.682 1.00 92.25 83 GLY A O 1
ATOM 637 N N . ASP A 1 84 ? -0.640 -6.498 -13.145 1.00 93.44 84 ASP A N 1
ATOM 638 C CA . ASP A 1 84 ? -0.182 -6.746 -11.772 1.00 93.44 84 ASP A CA 1
ATOM 639 C C . ASP A 1 84 ? -0.590 -5.610 -10.822 1.00 93.44 84 ASP A C 1
ATOM 641 O O . ASP A 1 84 ? -0.619 -4.435 -11.205 1.00 93.44 84 ASP A O 1
ATOM 645 N N . LEU A 1 85 ? -0.862 -5.956 -9.558 1.00 92.31 85 LEU A N 1
ATOM 646 C CA . LEU A 1 85 ? -0.987 -4.981 -8.475 1.00 92.31 85 LEU A CA 1
ATOM 647 C C . LEU A 1 85 ? 0.405 -4.600 -7.965 1.00 92.31 85 LEU A C 1
ATOM 649 O O . LEU A 1 85 ? 1.188 -5.468 -7.583 1.00 92.31 85 LEU A O 1
ATOM 653 N N . CYS A 1 86 ? 0.711 -3.307 -7.918 1.00 90.38 86 CYS A N 1
ATOM 654 C CA . CYS A 1 86 ? 1.996 -2.807 -7.448 1.00 90.38 86 CYS A CA 1
ATOM 655 C C . CYS A 1 86 ? 1.848 -1.577 -6.549 1.00 90.38 86 CYS A C 1
ATOM 657 O O . CYS A 1 86 ? 0.859 -0.844 -6.603 1.00 90.38 86 CYS A O 1
ATOM 659 N N . CYS A 1 87 ? 2.870 -1.329 -5.731 1.00 92.62 87 CYS A N 1
ATOM 660 C CA . CYS A 1 87 ? 3.011 -0.043 -5.058 1.00 92.62 87 CYS A CA 1
ATOM 661 C C . CYS A 1 87 ? 3.410 1.027 -6.092 1.00 92.62 87 CYS A C 1
ATOM 663 O O . CYS A 1 87 ? 4.129 0.704 -7.044 1.00 92.62 87 CYS A O 1
ATOM 665 N N . PRO A 1 88 ? 2.963 2.283 -5.941 1.00 88.06 88 PRO A N 1
ATOM 666 C CA . PRO A 1 88 ? 3.470 3.390 -6.745 1.00 88.06 88 PRO A CA 1
ATOM 667 C C . PRO A 1 88 ? 4.986 3.544 -6.591 1.00 88.06 88 PRO A C 1
ATOM 669 O O . PRO A 1 88 ? 5.499 3.446 -5.481 1.00 88.06 88 PRO A O 1
ATOM 672 N N . GLY A 1 89 ? 5.699 3.816 -7.678 1.00 85.06 89 GLY A N 1
ATOM 673 C CA . GLY A 1 89 ? 7.146 4.006 -7.666 1.00 85.06 89 GLY A CA 1
ATOM 674 C C . GLY A 1 89 ? 7.749 3.877 -9.057 1.00 85.06 89 GLY A C 1
ATOM 675 O O . GLY A 1 89 ? 7.068 3.463 -9.997 1.00 85.06 89 GLY A O 1
ATOM 676 N N . GLU A 1 90 ? 9.028 4.213 -9.150 1.00 67.69 90 GLU A N 1
ATOM 677 C CA . GLU A 1 90 ? 9.850 4.072 -10.352 1.00 67.69 90 GLU A CA 1
ATOM 678 C C . GLU A 1 90 ? 10.945 3.035 -10.045 1.00 67.69 90 GLU A C 1
ATOM 680 O O . GLU A 1 90 ? 11.419 2.943 -8.904 1.00 67.69 90 GLU A O 1
ATOM 685 N N . ALA A 1 91 ? 11.304 2.224 -11.039 1.00 62.44 91 ALA A N 1
ATOM 686 C CA . ALA A 1 91 ? 12.361 1.218 -10.943 1.00 62.44 91 ALA A CA 1
ATOM 687 C C . ALA A 1 91 ? 13.545 1.580 -11.834 1.00 62.44 91 ALA A C 1
ATOM 689 O O . ALA A 1 91 ? 13.287 2.127 -12.931 1.00 62.44 91 ALA A O 1
#

Radius of gyration: 17.25 Å; chains: 1; bounding box: 53×21×41 Å

Foldseek 3Di:
DDPLPPDPPFQVPAPDPVSVVVVVVVSVVVSPPDPPPPPPPPPDPDDDKDFDFDWDWDDDPPPRGTGIDTDWDQADPPDPPHRDTHGDIDD

Sequence (91 aa):
MNTISLNPMTLNQFADTSSFIRHVSWKLYQGANGPRILHDNKNQAANDSAVMLLLGGKGEECSGKIEPCLILNKRSDKVRQAGDLCCPGEA